Protein AF-A0A972CMW7-F1 (afdb_monomer)

Secondary structure (DSSP, 8-state):
-HHHHHHHHHHHHHHHHHHHHSPPPSSEEEEEEEEEETTEEEEEEEEEETTS-EEEEEE--EEEEEEEEPTT-TT-EEEEEEEE--EEEEEEPPPP---

Structure (mmCIF, N/CA/C/O backbone):
data_AF-A0A972CMW7-F1
#
_entry.id   AF-A0A972CMW7-F1
#
loop_
_atom_site.group_PDB
_atom_site.id
_atom_site.type_symbol
_atom_site.label_atom_id
_atom_site.label_alt_id
_atom_site.label_comp_id
_atom_site.labe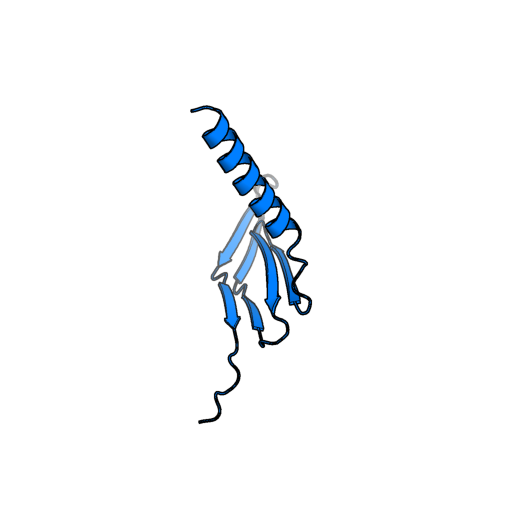l_asym_id
_atom_site.label_entity_id
_atom_site.label_seq_id
_atom_site.pdbx_PDB_ins_code
_atom_site.Cartn_x
_atom_site.Cartn_y
_atom_site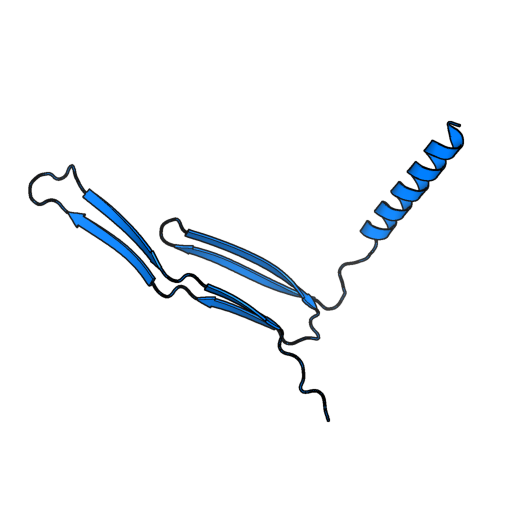.Cartn_z
_atom_site.occupancy
_atom_site.B_iso_or_equiv
_atom_site.auth_seq_id
_atom_site.auth_comp_id
_atom_site.auth_asym_id
_atom_site.auth_atom_id
_atom_site.pdbx_PDB_model_num
ATOM 1 N N . MET A 1 1 ? 50.829 -15.148 -2.118 1.00 63.16 1 MET A N 1
ATOM 2 C CA . MET A 1 1 ? 49.411 -15.281 -1.691 1.00 63.16 1 MET A CA 1
ATOM 3 C C . MET A 1 1 ? 48.700 -13.933 -1.490 1.00 63.16 1 MET A C 1
ATOM 5 O O . MET A 1 1 ? 47.518 -13.834 -1.791 1.00 63.16 1 MET A O 1
ATOM 9 N N . ILE A 1 2 ? 49.405 -12.882 -1.048 1.00 66.81 2 ILE A N 1
ATOM 10 C CA . ILE A 1 2 ? 48.837 -11.546 -0.762 1.00 66.81 2 ILE A CA 1
ATOM 11 C C . ILE A 1 2 ? 48.449 -10.763 -2.034 1.00 66.81 2 ILE A C 1
ATOM 13 O O . ILE A 1 2 ? 47.364 -10.192 -2.079 1.00 66.81 2 ILE A O 1
ATOM 17 N N . LEU A 1 3 ? 49.253 -10.821 -3.106 1.00 67.25 3 LEU A N 1
ATOM 18 C CA . LEU A 1 3 ? 48.948 -10.121 -4.369 1.00 67.25 3 LEU A CA 1
ATOM 19 C C . LEU A 1 3 ? 47.623 -10.562 -5.010 1.00 67.25 3 LEU A C 1
ATOM 21 O O . LEU A 1 3 ? 46.884 -9.729 -5.528 1.00 67.25 3 LEU A O 1
ATOM 25 N N . LYS A 1 4 ? 47.283 -11.857 -4.933 1.00 73.38 4 LYS A N 1
ATOM 26 C CA . LYS A 1 4 ? 46.002 -12.363 -5.451 1.00 73.38 4 LYS A CA 1
ATOM 27 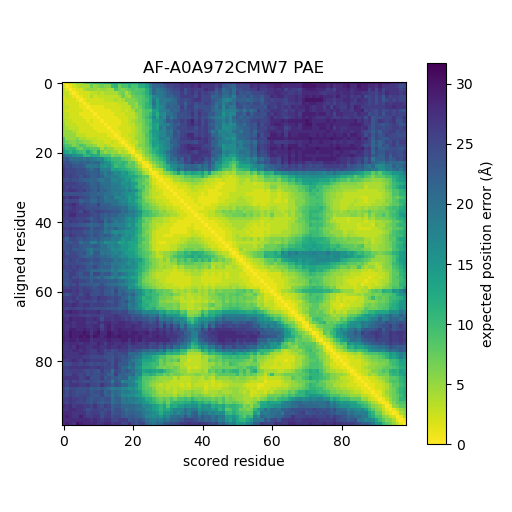C C . LYS A 1 4 ? 44.821 -11.750 -4.692 1.00 73.38 4 LYS A C 1
ATOM 29 O O . LYS A 1 4 ? 43.866 -11.312 -5.318 1.00 73.38 4 LYS A O 1
ATOM 34 N N . ARG A 1 5 ? 44.911 -11.635 -3.360 1.00 67.19 5 ARG A N 1
ATOM 35 C CA . ARG A 1 5 ? 43.857 -11.023 -2.527 1.00 67.19 5 ARG A CA 1
ATOM 36 C C . ARG A 1 5 ? 43.647 -9.543 -2.850 1.00 67.19 5 ARG A C 1
ATOM 38 O O . ARG A 1 5 ? 42.506 -9.102 -2.902 1.00 67.19 5 ARG A O 1
ATOM 45 N N . ILE A 1 6 ? 44.726 -8.808 -3.115 1.00 76.25 6 ILE A N 1
ATOM 46 C CA . ILE A 1 6 ? 44.656 -7.394 -3.510 1.00 76.25 6 ILE A CA 1
ATOM 47 C C . ILE A 1 6 ? 44.016 -7.252 -4.899 1.00 76.25 6 ILE A C 1
ATOM 49 O O . ILE A 1 6 ? 43.168 -6.388 -5.095 1.00 76.25 6 ILE A O 1
ATOM 53 N N . SER A 1 7 ? 44.354 -8.139 -5.838 1.00 82.69 7 SER A N 1
ATOM 54 C CA . SER A 1 7 ? 43.753 -8.163 -7.177 1.00 82.69 7 SER A CA 1
ATOM 55 C C . SER A 1 7 ? 42.245 -8.442 -7.144 1.00 82.69 7 SER A C 1
ATOM 57 O O . SER A 1 7 ? 41.485 -7.702 -7.765 1.00 82.69 7 SER A O 1
ATOM 59 N N . TYR A 1 8 ? 41.790 -9.430 -6.364 1.00 80.38 8 TYR A N 1
ATOM 60 C CA . TYR A 1 8 ? 40.356 -9.697 -6.191 1.00 80.38 8 TYR A CA 1
ATOM 61 C C . TYR A 1 8 ? 39.622 -8.521 -5.546 1.00 80.38 8 TYR A C 1
ATOM 63 O O . TYR A 1 8 ? 38.516 -8.182 -5.958 1.00 80.38 8 TYR A O 1
ATOM 71 N N . PHE A 1 9 ? 40.251 -7.871 -4.566 1.00 79.69 9 PHE A N 1
ATOM 72 C CA . PHE A 1 9 ? 39.680 -6.701 -3.911 1.00 79.69 9 PHE A CA 1
ATOM 73 C C . PHE A 1 9 ? 39.548 -5.510 -4.868 1.00 79.69 9 PHE A C 1
ATOM 75 O O . PHE A 1 9 ? 38.498 -4.879 -4.916 1.00 79.69 9 PHE A O 1
ATOM 82 N N . LEU A 1 10 ? 40.575 -5.237 -5.677 1.00 83.12 10 LEU A N 1
ATOM 83 C CA . LEU A 1 10 ? 40.538 -4.193 -6.704 1.00 83.12 10 LEU A CA 1
ATOM 84 C C . LEU A 1 10 ? 39.483 -4.480 -7.771 1.00 83.12 10 LEU A C 1
ATOM 86 O O . LEU A 1 10 ? 38.761 -3.569 -8.161 1.00 83.12 10 LEU A O 1
ATOM 90 N N . HIS A 1 11 ? 39.354 -5.733 -8.210 1.00 81.38 11 HIS A N 1
ATOM 91 C CA . HIS A 1 11 ? 38.333 -6.121 -9.180 1.00 81.38 11 HIS A CA 1
ATOM 92 C C . HIS A 1 11 ? 36.919 -5.943 -8.612 1.00 81.38 11 HIS A C 1
ATOM 94 O O . HIS A 1 11 ? 36.067 -5.335 -9.254 1.00 81.38 11 HIS A O 1
ATOM 100 N N . TRP A 1 12 ? 36.688 -6.396 -7.379 1.00 83.06 12 TRP A N 1
ATOM 101 C CA . TRP A 1 12 ? 35.426 -6.192 -6.667 1.00 83.06 12 TRP A CA 1
ATOM 102 C C . TRP A 1 12 ? 35.102 -4.701 -6.475 1.00 83.06 12 TRP A C 1
ATOM 104 O O . TRP A 1 12 ? 33.963 -4.271 -6.667 1.00 83.06 12 TRP A O 1
ATOM 114 N N . LEU A 1 13 ? 36.109 -3.889 -6.139 1.00 79.62 13 LEU A N 1
ATOM 115 C CA . LEU A 1 13 ? 35.956 -2.449 -5.950 1.00 79.62 13 LEU A CA 1
ATOM 116 C C . LEU A 1 13 ? 35.635 -1.740 -7.273 1.00 79.62 13 LEU A C 1
ATOM 118 O O . LEU A 1 13 ? 34.750 -0.888 -7.318 1.00 79.62 13 LEU A O 1
ATOM 122 N N . LEU A 1 14 ? 36.308 -2.119 -8.360 1.00 81.38 14 LEU A N 1
ATOM 123 C CA . LEU A 1 14 ? 36.041 -1.611 -9.706 1.00 81.38 14 LEU A CA 1
ATOM 124 C C . LEU A 1 14 ? 34.636 -1.991 -10.182 1.00 81.38 14 LEU A C 1
ATOM 126 O O . LEU A 1 14 ? 33.936 -1.145 -10.732 1.00 81.38 14 LEU A O 1
ATOM 130 N N . GLU A 1 15 ? 34.186 -3.213 -9.909 1.00 74.69 15 GLU A N 1
ATOM 131 C CA . GLU A 1 15 ? 32.833 -3.672 -10.228 1.00 74.69 15 GLU A CA 1
ATOM 132 C C . GLU A 1 15 ? 31.766 -2.901 -9.431 1.00 74.69 15 GLU A C 1
ATOM 134 O O . GLU A 1 15 ? 30.754 -2.462 -9.984 1.00 74.69 15 GLU A O 1
ATOM 139 N N . LYS A 1 16 ? 32.007 -2.641 -8.139 1.00 70.44 16 LYS A N 1
ATOM 140 C CA . LYS A 1 16 ? 31.162 -1.757 -7.320 1.00 70.44 16 LYS A CA 1
ATOM 141 C C . LYS A 1 16 ? 31.103 -0.344 -7.900 1.00 70.44 16 LYS A C 1
ATOM 143 O O . LYS A 1 16 ? 30.012 0.200 -8.045 1.00 70.44 16 LYS A O 1
ATOM 148 N N . LEU A 1 17 ? 32.242 0.232 -8.282 1.00 74.56 17 LEU A N 1
ATOM 149 C CA . LEU A 1 17 ? 32.310 1.574 -8.869 1.00 74.56 17 LEU A CA 1
ATOM 150 C C . LEU A 1 17 ? 31.628 1.654 -10.244 1.00 74.56 17 LEU A C 1
ATOM 152 O O . LEU A 1 17 ? 30.963 2.646 -10.536 1.00 74.56 17 LEU A O 1
ATOM 156 N N . GLN A 1 18 ? 31.733 0.613 -11.073 1.00 66.25 18 GLN A N 1
ATOM 157 C CA . GLN A 1 18 ? 31.004 0.519 -12.341 1.00 66.25 18 GLN A CA 1
ATOM 158 C C . GLN A 1 18 ? 29.490 0.407 -12.122 1.00 66.25 18 GLN A C 1
ATOM 160 O O . GLN A 1 18 ? 28.723 1.064 -12.824 1.00 66.25 18 GLN A O 1
ATOM 165 N N . ASN A 1 19 ? 29.053 -0.345 -11.110 1.00 59.69 19 ASN A N 1
ATOM 166 C CA . ASN A 1 19 ? 27.643 -0.426 -10.728 1.00 59.69 19 ASN A CA 1
ATOM 167 C C . ASN A 1 19 ? 27.095 0.903 -10.179 1.00 59.69 19 ASN A C 1
ATOM 169 O O . ASN A 1 19 ? 25.937 1.214 -10.431 1.00 59.69 19 ASN A O 1
ATOM 173 N N . LEU A 1 20 ? 27.918 1.721 -9.511 1.00 61.53 20 LEU A N 1
ATOM 174 C CA . LEU A 1 20 ? 27.548 3.092 -9.127 1.00 61.53 20 LEU A CA 1
ATOM 175 C C . LEU A 1 20 ? 27.464 4.057 -10.327 1.00 61.53 20 LEU A C 1
ATOM 177 O O . LEU A 1 20 ? 26.706 5.022 -10.278 1.00 61.53 20 LEU A O 1
ATOM 181 N N . LYS A 1 21 ? 28.226 3.809 -11.402 1.00 54.31 21 LYS A N 1
ATOM 182 C CA . LYS A 1 21 ? 28.201 4.599 -12.648 1.00 54.31 21 LYS A CA 1
ATOM 183 C C . LYS A 1 21 ? 27.122 4.163 -13.645 1.00 54.31 21 LYS A C 1
ATOM 185 O O . LYS A 1 21 ? 26.945 4.844 -14.657 1.00 54.31 21 LYS A O 1
ATOM 190 N N . ARG A 1 22 ? 26.386 3.072 -13.388 1.00 57.94 22 ARG A N 1
ATOM 191 C CA . ARG A 1 22 ? 25.160 2.742 -14.132 1.00 57.94 22 ARG A CA 1
ATOM 192 C C . ARG A 1 22 ? 24.132 3.830 -13.822 1.00 57.94 22 ARG A C 1
ATOM 194 O O . ARG A 1 22 ? 23.467 3.799 -12.793 1.00 57.94 22 ARG A O 1
ATOM 201 N N . GLY A 1 23 ? 24.098 4.850 -14.680 1.00 56.59 23 GLY A N 1
ATOM 202 C CA . GLY A 1 23 ? 23.210 5.998 -14.551 1.00 56.59 23 GLY A CA 1
ATOM 203 C C . GLY A 1 23 ? 21.761 5.564 -14.355 1.00 56.59 23 GLY A C 1
ATOM 204 O O . GLY A 1 23 ? 21.353 4.505 -14.835 1.00 56.59 23 GLY A O 1
ATOM 205 N N . ARG A 1 24 ? 20.990 6.392 -13.638 1.00 57.38 24 ARG A N 1
ATOM 206 C CA . ARG A 1 24 ? 19.549 6.180 -13.466 1.00 57.38 24 ARG A CA 1
ATOM 207 C C . ARG A 1 24 ? 18.932 5.876 -14.840 1.00 57.38 24 ARG A C 1
ATOM 209 O O . ARG A 1 24 ? 19.223 6.618 -15.783 1.00 57.38 24 ARG A O 1
ATOM 216 N N . PRO A 1 25 ? 18.139 4.803 -14.977 1.00 60.00 25 PRO A N 1
ATOM 217 C CA . PRO A 1 25 ? 17.509 4.470 -16.247 1.00 60.00 25 PRO A CA 1
ATOM 218 C C . PRO A 1 25 ? 16.755 5.694 -16.781 1.00 60.00 25 PRO A C 1
ATOM 220 O O . PRO A 1 25 ? 15.948 6.296 -16.070 1.00 60.00 25 PRO A O 1
ATOM 223 N N . LYS A 1 26 ? 17.087 6.096 -18.017 1.00 66.06 26 LYS A N 1
ATOM 224 C CA . LYS A 1 26 ? 16.694 7.380 -18.627 1.00 66.06 26 LYS A CA 1
ATOM 225 C C . LYS A 1 26 ? 15.184 7.539 -18.855 1.00 66.06 26 LYS A C 1
ATOM 227 O O . LYS A 1 26 ? 14.768 8.634 -19.206 1.00 66.06 26 LYS A O 1
ATOM 232 N N . ASN A 1 27 ? 14.384 6.495 -18.630 1.00 76.00 27 ASN A N 1
ATOM 233 C CA . ASN A 1 27 ? 12.938 6.521 -18.823 1.00 76.00 27 ASN A CA 1
ATOM 234 C C . ASN A 1 27 ? 12.235 5.731 -17.712 1.00 76.00 27 ASN A C 1
ATOM 236 O O . ASN A 1 27 ? 11.887 4.563 -17.875 1.00 76.00 27 ASN A O 1
ATOM 240 N N . THR A 1 28 ? 12.104 6.340 -16.533 1.00 81.00 28 THR A N 1
ATOM 241 C CA . THR A 1 28 ? 11.411 5.708 -15.405 1.00 81.00 28 THR A CA 1
ATOM 242 C C . THR A 1 28 ? 10.391 6.627 -14.773 1.00 81.00 28 THR A C 1
ATOM 244 O O . THR A 1 28 ? 10.609 7.831 -14.663 1.00 81.00 28 THR A O 1
ATOM 247 N N . LEU A 1 29 ? 9.293 6.024 -14.334 1.00 82.19 29 LEU A N 1
ATOM 248 C CA . LEU A 1 29 ? 8.269 6.644 -13.512 1.00 82.19 29 LEU A CA 1
ATOM 249 C C . LEU A 1 29 ? 8.521 6.301 -12.047 1.00 82.19 29 LEU A C 1
ATOM 251 O O . LEU A 1 29 ? 8.915 5.180 -11.715 1.00 82.19 29 LEU A O 1
ATOM 255 N N . LEU A 1 30 ? 8.311 7.288 -11.181 1.00 87.69 30 LEU A N 1
ATOM 256 C CA . LEU A 1 30 ? 8.372 7.126 -9.737 1.00 87.69 30 LEU A CA 1
ATOM 257 C C . LEU A 1 30 ? 6.954 7.226 -9.178 1.00 87.69 30 LEU A C 1
ATOM 259 O O . LEU A 1 30 ? 6.375 8.310 -9.172 1.00 87.69 30 LEU A O 1
ATOM 263 N N . ASP A 1 31 ? 6.446 6.122 -8.642 1.00 86.81 31 ASP A N 1
ATOM 264 C CA . ASP A 1 31 ? 5.187 6.124 -7.902 1.00 86.81 31 ASP A CA 1
ATOM 265 C C . ASP A 1 31 ? 5.490 6.195 -6.411 1.00 86.81 31 ASP A C 1
ATOM 267 O O . ASP A 1 31 ? 6.326 5.444 -5.895 1.00 86.81 31 ASP A O 1
ATOM 271 N N . THR A 1 32 ? 4.802 7.089 -5.705 1.00 92.31 32 THR A N 1
ATOM 272 C CA . THR A 1 32 ? 4.899 7.206 -4.248 1.00 92.31 32 THR A CA 1
ATOM 273 C C . THR A 1 32 ? 3.512 7.286 -3.626 1.00 92.31 32 THR A C 1
ATOM 275 O O . THR A 1 32 ? 2.709 8.134 -4.004 1.00 92.31 32 THR A O 1
ATOM 278 N N . VAL A 1 33 ? 3.246 6.439 -2.631 1.00 93.00 33 VAL A N 1
ATOM 279 C CA . VAL A 1 33 ? 2.050 6.500 -1.785 1.00 93.00 33 VAL A CA 1
ATOM 280 C C . VAL A 1 33 ? 2.482 6.628 -0.336 1.00 93.00 33 VAL A C 1
ATOM 282 O O . VAL A 1 33 ? 3.338 5.883 0.132 1.00 93.00 33 VAL A O 1
ATOM 285 N N . LYS A 1 34 ? 1.862 7.565 0.379 1.00 94.88 34 LYS A N 1
ATOM 286 C CA . LYS A 1 34 ? 1.968 7.698 1.830 1.00 94.88 34 LYS A CA 1
ATOM 287 C C . LYS A 1 34 ? 0.566 7.813 2.403 1.00 94.88 34 LYS A C 1
ATOM 289 O O . LYS A 1 34 ? -0.159 8.745 2.070 1.00 94.88 34 LYS A O 1
ATOM 294 N N . LEU A 1 35 ? 0.193 6.872 3.256 1.00 90.75 35 LEU A N 1
ATOM 295 C CA . LEU A 1 35 ? -1.104 6.828 3.914 1.00 90.75 35 LEU A CA 1
ATOM 296 C C . LEU A 1 35 ? -0.893 6.707 5.418 1.00 90.75 35 LEU A C 1
ATOM 298 O O . LEU A 1 35 ? -0.161 5.829 5.869 1.00 90.75 35 LEU A O 1
ATOM 302 N N . SER A 1 36 ? -1.560 7.565 6.185 1.00 92.25 36 SER A N 1
ATOM 303 C CA . SER A 1 36 ? -1.537 7.527 7.645 1.00 92.25 36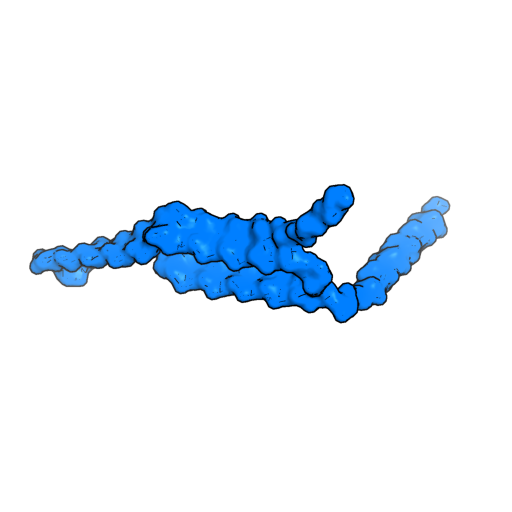 SER A CA 1
ATOM 304 C C . SER A 1 36 ? -2.955 7.663 8.192 1.00 92.25 36 SER A C 1
ATOM 306 O O . SER A 1 36 ? -3.529 8.746 8.113 1.00 92.25 36 SER A O 1
ATOM 308 N N . ILE A 1 37 ? -3.527 6.588 8.741 1.00 89.12 37 ILE A N 1
ATOM 309 C CA . ILE A 1 37 ? -4.902 6.567 9.271 1.00 89.12 37 ILE A CA 1
ATOM 310 C C . ILE A 1 37 ? -4.934 5.795 10.590 1.00 89.12 37 ILE A C 1
ATOM 312 O O . ILE A 1 37 ? -4.589 4.622 10.621 1.00 89.12 37 ILE A O 1
ATOM 316 N N . PHE A 1 38 ? -5.370 6.437 11.677 1.00 86.12 38 PHE A N 1
ATOM 317 C CA . PHE A 1 38 ? -5.570 5.801 12.991 1.00 86.12 38 PHE A CA 1
ATOM 318 C C . PHE A 1 38 ? -4.407 4.895 13.457 1.00 86.12 38 PHE A C 1
ATOM 320 O O . PHE A 1 38 ? -4.614 3.815 13.997 1.00 86.12 38 PHE A O 1
ATOM 327 N N . GLY A 1 39 ? -3.163 5.323 13.223 1.00 80.75 39 GLY A N 1
ATOM 328 C CA . GLY A 1 39 ? -1.956 4.561 13.572 1.00 80.75 39 GLY A CA 1
ATOM 329 C C . GLY A 1 39 ? -1.452 3.603 12.485 1.00 80.75 39 GLY A C 1
ATOM 330 O O . GLY A 1 39 ? -0.286 3.217 12.531 1.00 80.75 39 GLY A O 1
ATOM 331 N N . LEU A 1 40 ? -2.255 3.290 11.463 1.00 83.81 40 LEU A N 1
ATOM 332 C CA . LEU A 1 40 ? -1.782 2.627 10.248 1.00 83.81 40 LEU A CA 1
ATOM 333 C C . LEU A 1 40 ? -0.900 3.582 9.456 1.00 83.81 40 LEU A C 1
ATOM 335 O O . LEU A 1 40 ? -1.345 4.678 9.121 1.00 83.81 40 LEU A O 1
ATOM 339 N N . LYS A 1 41 ? 0.305 3.140 9.099 1.00 90.19 41 LYS A N 1
ATOM 340 C CA . LYS A 1 41 ? 1.189 3.833 8.161 1.00 90.19 41 LYS A CA 1
ATOM 341 C C . LYS A 1 41 ? 1.525 2.908 7.000 1.00 90.19 41 LYS A C 1
ATOM 343 O O . LYS A 1 41 ? 2.054 1.823 7.219 1.00 90.19 41 LYS A O 1
ATOM 348 N N . ILE A 1 42 ? 1.226 3.342 5.781 1.00 89.38 42 ILE A N 1
ATOM 349 C CA . ILE A 1 42 ? 1.610 2.656 4.546 1.00 89.38 42 ILE A CA 1
ATOM 350 C C . ILE A 1 42 ? 2.453 3.620 3.729 1.00 89.38 42 ILE A C 1
ATOM 352 O O . ILE A 1 42 ? 1.998 4.708 3.380 1.00 89.38 42 ILE A O 1
ATOM 356 N N . GLU A 1 43 ? 3.672 3.201 3.415 1.00 93.75 43 GLU A N 1
ATOM 357 C CA . GLU A 1 43 ? 4.567 3.918 2.518 1.00 93.75 43 GLU A CA 1
ATOM 358 C C . GLU A 1 43 ? 4.986 2.986 1.385 1.00 93.75 43 GLU A C 1
ATOM 360 O O . GLU A 1 43 ? 5.483 1.885 1.615 1.00 93.75 43 GLU A O 1
ATOM 365 N N . ILE A 1 44 ? 4.761 3.426 0.152 1.00 91.31 44 ILE A N 1
ATOM 366 C CA . ILE A 1 44 ? 5.145 2.716 -1.063 1.00 91.31 44 ILE A CA 1
ATOM 367 C C . ILE A 1 44 ? 5.950 3.703 -1.890 1.00 91.31 44 ILE A C 1
ATOM 369 O O . ILE A 1 44 ? 5.478 4.801 -2.164 1.00 91.31 44 ILE A O 1
ATOM 373 N N . ALA A 1 45 ? 7.152 3.315 -2.293 1.00 91.62 45 ALA A N 1
ATOM 374 C CA . ALA A 1 45 ? 7.958 4.049 -3.255 1.00 91.62 45 ALA A CA 1
ATOM 375 C C . ALA A 1 45 ? 8.522 3.041 -4.250 1.00 91.62 45 ALA A C 1
ATOM 377 O O . ALA A 1 45 ? 9.138 2.051 -3.850 1.00 91.62 45 ALA A O 1
ATOM 378 N N . ARG A 1 46 ? 8.292 3.263 -5.540 1.00 86.81 46 ARG A N 1
ATOM 379 C CA . ARG A 1 46 ? 8.762 2.353 -6.586 1.00 86.81 46 ARG A CA 1
ATOM 380 C C . ARG A 1 46 ? 9.152 3.117 -7.835 1.00 86.81 46 ARG A C 1
ATOM 382 O O . ARG A 1 46 ? 8.528 4.113 -8.183 1.00 86.81 46 ARG A O 1
ATOM 389 N N . GLN A 1 47 ? 10.177 2.608 -8.501 1.00 86.81 47 GLN A N 1
ATOM 390 C CA . GLN A 1 47 ? 10.672 3.123 -9.766 1.00 86.81 47 GLN A CA 1
ATOM 391 C C . GLN A 1 47 ? 10.426 2.061 -10.837 1.00 86.81 47 GLN A C 1
ATOM 393 O O . GLN A 1 47 ? 10.903 0.934 -10.702 1.00 86.81 47 GLN A O 1
ATOM 398 N N . LEU A 1 48 ? 9.661 2.406 -11.868 1.00 84.62 48 LEU A N 1
ATOM 399 C CA . LEU A 1 48 ? 9.236 1.490 -12.926 1.00 84.62 48 LEU A CA 1
ATOM 400 C C . LEU A 1 48 ? 9.654 2.024 -14.301 1.00 84.62 48 LEU A C 1
ATOM 402 O O . LEU A 1 48 ? 9.783 3.240 -14.452 1.00 84.62 48 LEU A O 1
ATOM 406 N N . PRO A 1 49 ? 9.883 1.159 -15.305 1.00 84.06 49 PRO A N 1
ATOM 407 C CA . PRO A 1 49 ? 10.072 1.599 -16.686 1.00 84.06 49 PRO A CA 1
ATOM 408 C C . PRO A 1 49 ? 8.864 2.415 -17.166 1.00 84.06 49 PRO A C 1
ATOM 410 O O . PRO A 1 49 ? 7.728 2.021 -16.926 1.00 84.06 49 PRO A O 1
ATOM 413 N N . ALA A 1 50 ? 9.097 3.540 -17.845 1.00 78.25 50 ALA A N 1
ATOM 414 C CA . ALA A 1 50 ? 8.010 4.390 -18.346 1.00 78.25 50 ALA A CA 1
ATOM 415 C C . ALA A 1 50 ? 7.227 3.758 -19.515 1.00 78.25 50 ALA A C 1
ATOM 417 O O . ALA A 1 50 ? 6.114 4.183 -19.809 1.00 78.25 50 ALA A O 1
ATOM 418 N N . ASP A 1 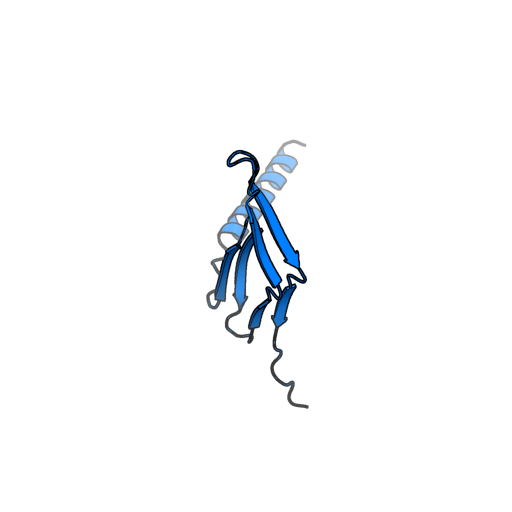51 ? 7.802 2.739 -20.157 1.00 78.31 51 ASP A N 1
ATOM 419 C CA . ASP A 1 51 ? 7.277 2.133 -21.386 1.00 78.31 51 ASP A CA 1
ATOM 420 C C . ASP A 1 51 ? 6.213 1.051 -21.123 1.00 78.31 51 ASP A C 1
ATOM 422 O O . ASP A 1 51 ? 5.627 0.520 -22.059 1.00 78.31 51 ASP A O 1
ATOM 426 N N . SER A 1 52 ? 5.962 0.693 -19.859 1.00 72.75 52 SER A N 1
ATOM 427 C CA . SER A 1 52 ? 4.956 -0.303 -19.486 1.00 72.75 52 SER A CA 1
ATOM 428 C C . SER A 1 52 ? 3.836 0.369 -18.688 1.00 72.75 52 SER A C 1
ATOM 430 O O . SER A 1 52 ? 4.115 1.068 -17.713 1.00 72.75 52 SER A O 1
ATOM 432 N N . PRO A 1 53 ? 2.557 0.157 -19.036 1.00 79.25 53 PRO A N 1
ATOM 433 C CA . PRO A 1 53 ? 1.461 0.657 -18.226 1.00 79.25 53 PRO A CA 1
ATOM 434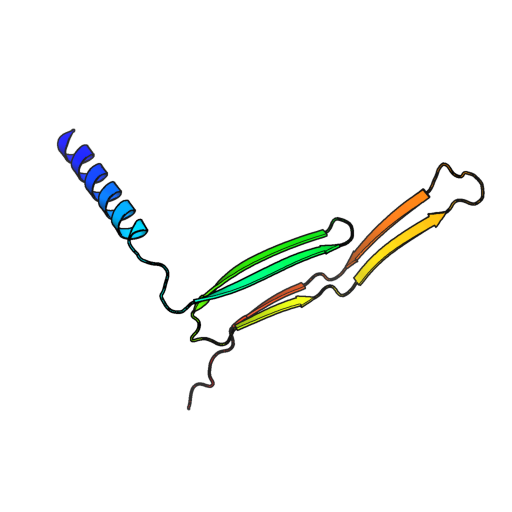 C C . PRO A 1 53 ? 1.429 -0.082 -16.880 1.00 79.25 53 PRO A C 1
ATOM 436 O O . PRO A 1 53 ? 1.451 -1.312 -16.805 1.00 79.25 53 PRO A O 1
ATOM 439 N N . HIS A 1 54 ? 1.380 0.675 -15.790 1.00 79.75 54 HIS A N 1
ATOM 440 C CA . HIS A 1 54 ? 1.416 0.144 -14.432 1.00 79.75 54 HIS A CA 1
ATOM 441 C C . HIS A 1 54 ? 0.308 0.763 -13.589 1.00 79.75 54 HIS A C 1
ATOM 443 O O . HIS A 1 54 ? 0.058 1.962 -13.663 1.00 79.75 54 HIS A O 1
ATOM 449 N N . GLU A 1 55 ? -0.328 -0.056 -12.754 1.00 85.12 55 GLU A N 1
ATOM 450 C CA . GLU A 1 55 ? -1.351 0.395 -11.815 1.00 85.12 55 GLU A CA 1
ATOM 451 C C . GLU A 1 55 ? -0.895 0.129 -10.371 1.00 85.12 55 GLU A C 1
ATOM 453 O O . GLU A 1 55 ? -0.306 -0.916 -10.055 1.00 85.12 55 GLU A O 1
ATOM 458 N N . LEU A 1 56 ? -1.094 1.120 -9.499 1.00 88.12 56 LEU A N 1
ATOM 459 C CA . LEU A 1 56 ? -0.947 0.993 -8.051 1.00 88.12 56 LEU A CA 1
ATOM 460 C C . LEU A 1 56 ? -2.300 1.250 -7.412 1.00 88.12 56 LEU A C 1
ATOM 462 O O . LEU A 1 56 ? -2.828 2.356 -7.518 1.00 88.12 56 LEU A O 1
ATOM 466 N N . THR A 1 57 ? -2.814 0.261 -6.693 1.00 90.56 57 THR A N 1
ATOM 467 C CA . THR A 1 57 ? -4.090 0.391 -5.997 1.00 90.56 57 THR A CA 1
ATOM 468 C C . THR A 1 57 ? -3.874 0.150 -4.513 1.00 90.56 57 THR A C 1
ATOM 470 O O . THR A 1 57 ? -3.361 -0.892 -4.102 1.00 90.56 57 THR A O 1
ATOM 473 N N . VAL A 1 58 ? -4.284 1.120 -3.698 1.00 89.44 58 VAL A N 1
ATOM 474 C CA . VAL A 1 58 ? -4.368 0.977 -2.243 1.00 89.44 58 VAL A CA 1
ATOM 475 C C . VAL A 1 58 ? -5.835 1.062 -1.863 1.00 89.44 58 VAL A C 1
ATOM 477 O O . VAL A 1 58 ? -6.474 2.090 -2.067 1.00 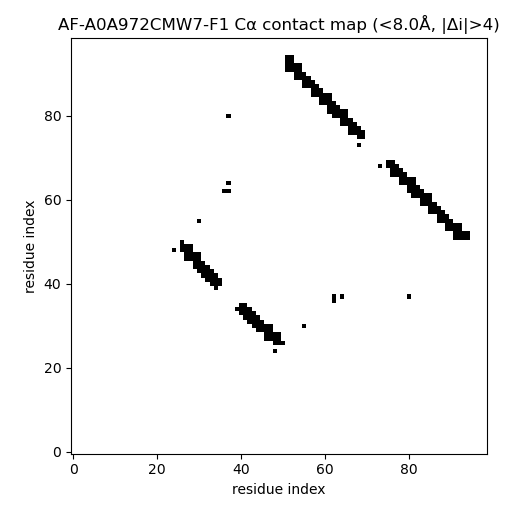89.44 58 VAL A O 1
ATOM 480 N N . VAL A 1 59 ? -6.370 -0.032 -1.332 1.00 89.12 59 VAL A N 1
ATOM 481 C CA . VAL A 1 59 ? -7.765 -0.135 -0.908 1.00 89.12 59 VAL A CA 1
ATOM 482 C C . VAL A 1 59 ? -7.799 -0.229 0.609 1.00 89.12 59 VAL A C 1
ATOM 484 O O . VAL A 1 59 ? -7.159 -1.096 1.207 1.00 89.12 59 VAL A O 1
ATOM 487 N N . VAL A 1 60 ? -8.578 0.654 1.232 1.00 87.81 60 VAL A N 1
ATOM 488 C CA . VAL A 1 60 ? -8.817 0.672 2.680 1.00 87.81 60 VAL A CA 1
ATOM 489 C C . VAL A 1 60 ? -10.325 0.554 2.911 1.00 87.81 60 VAL A C 1
ATOM 491 O O . VAL A 1 60 ? -11.002 1.570 3.043 1.00 87.81 60 VAL A O 1
ATOM 494 N N . PRO A 1 61 ? -10.884 -0.669 2.902 1.00 75.56 61 PRO A N 1
ATOM 495 C CA . PRO A 1 61 ? -12.331 -0.873 2.928 1.00 75.56 61 PRO A CA 1
ATOM 496 C C . PRO A 1 61 ? -12.999 -0.400 4.216 1.00 75.56 61 PRO A C 1
ATOM 498 O O . PRO A 1 61 ? -14.130 0.074 4.177 1.00 75.56 61 PRO A O 1
ATOM 501 N N . ARG A 1 62 ? -12.324 -0.530 5.366 1.00 84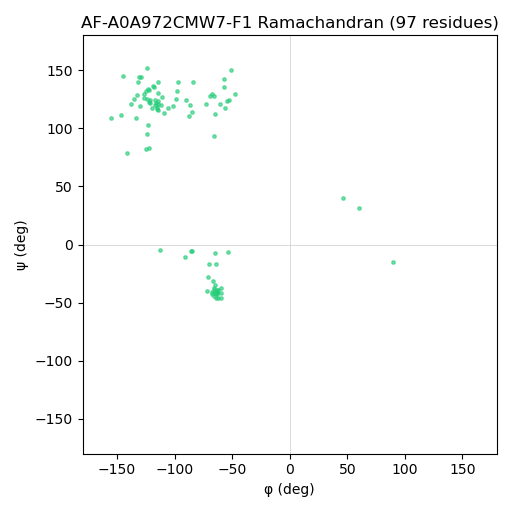.69 62 ARG A N 1
ATOM 502 C CA . ARG A 1 62 ? -12.872 -0.082 6.647 1.00 84.69 6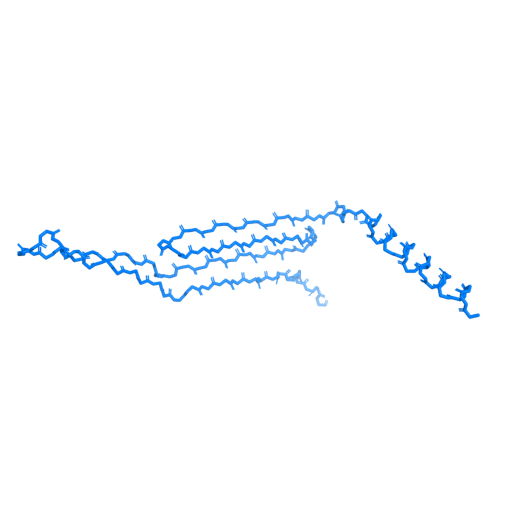2 ARG A CA 1
ATOM 503 C C . ARG A 1 62 ? -11.768 0.430 7.559 1.00 84.69 62 ARG A C 1
ATOM 505 O O . ARG A 1 62 ? -10.949 -0.349 8.041 1.00 84.69 62 ARG A O 1
ATOM 512 N N . ALA A 1 63 ? -11.784 1.735 7.801 1.00 88.19 63 ALA A N 1
ATOM 513 C CA . ALA A 1 63 ? -11.012 2.385 8.847 1.00 88.19 63 ALA A CA 1
ATOM 514 C C . ALA A 1 63 ? -11.986 3.151 9.743 1.00 88.19 63 ALA A C 1
ATOM 516 O O . ALA A 1 63 ? -12.499 4.200 9.363 1.00 88.19 63 ALA A O 1
ATOM 517 N N . GLU A 1 64 ? -12.279 2.593 10.912 1.00 86.31 64 GLU A N 1
ATOM 518 C CA . GLU A 1 64 ? -13.205 3.166 11.882 1.00 86.31 64 GLU A CA 1
ATOM 519 C C . GLU A 1 64 ? -12.471 3.572 13.150 1.00 86.31 64 GLU A C 1
ATOM 521 O O . GLU A 1 64 ? -11.621 2.843 13.659 1.00 86.31 64 GLU A O 1
ATOM 526 N N . PHE A 1 65 ? -12.872 4.716 13.688 1.00 85.62 65 PHE A N 1
ATOM 527 C CA . PHE A 1 65 ? -12.511 5.151 15.023 1.00 85.62 65 PHE A CA 1
ATOM 528 C C . PHE A 1 65 ? -13.785 5.245 15.852 1.00 85.62 65 PHE A C 1
ATOM 530 O O . PHE A 1 65 ? -14.724 5.953 15.484 1.00 85.62 65 PHE A O 1
ATOM 537 N N . ARG A 1 66 ? -13.834 4.501 16.953 1.00 86.31 66 ARG A N 1
ATOM 538 C CA . ARG A 1 66 ? -14.978 4.441 17.858 1.00 86.31 66 ARG A CA 1
ATOM 539 C C . ARG A 1 66 ? -14.551 4.974 19.213 1.00 86.31 66 ARG A C 1
ATOM 541 O O . ARG A 1 66 ? -13.620 4.457 19.817 1.00 86.31 66 ARG A O 1
ATOM 548 N N . ASN A 1 67 ? -15.266 5.979 19.700 1.00 82.31 67 ASN A N 1
ATOM 549 C CA . ASN A 1 67 ? -15.113 6.481 21.058 1.00 82.31 67 ASN A CA 1
ATOM 550 C C . ASN A 1 67 ? -16.398 6.214 21.833 1.00 82.31 67 ASN A C 1
ATOM 552 O O . ASN A 1 67 ? -17.465 6.679 21.435 1.00 82.31 67 ASN A O 1
ATOM 556 N N . GLN A 1 68 ? -16.291 5.506 22.956 1.00 75.81 68 GLN A N 1
ATOM 557 C CA . GLN A 1 68 ? -17.368 5.430 23.939 1.00 75.81 68 GLN A CA 1
ATOM 558 C C . GLN A 1 68 ? -17.053 6.361 25.110 1.00 75.81 68 GLN A C 1
ATOM 560 O O . GLN A 1 68 ? -16.040 6.204 25.796 1.00 75.81 68 GLN A O 1
ATOM 565 N N . LEU A 1 69 ? -17.933 7.340 25.324 1.00 68.50 69 LEU A N 1
ATOM 566 C CA . LEU A 1 69 ? -17.925 8.202 26.501 1.00 68.50 69 LEU A CA 1
ATOM 567 C C . LEU A 1 69 ? -18.732 7.518 27.611 1.00 68.50 69 LEU A C 1
ATOM 569 O O . LEU A 1 69 ? -19.915 7.230 27.440 1.00 68.50 69 LEU A O 1
ATOM 573 N N . SER A 1 70 ? -18.086 7.240 28.742 1.00 62.09 70 SER A N 1
ATOM 574 C CA . SER A 1 70 ? -18.763 6.775 29.954 1.00 62.09 70 SER A CA 1
ATOM 575 C C . SER A 1 70 ? -19.534 7.936 30.590 1.00 62.09 70 SER A C 1
ATOM 577 O O . SER A 1 70 ? -18.927 8.929 30.985 1.00 62.09 70 SER A O 1
ATOM 579 N N . ASN A 1 71 ? -20.856 7.799 30.735 1.00 65.06 71 ASN A N 1
ATOM 580 C CA . ASN A 1 71 ? -21.716 8.810 31.368 1.00 65.06 71 ASN A CA 1
ATOM 581 C C . ASN A 1 71 ? -21.409 9.051 32.860 1.00 65.06 71 ASN A C 1
ATOM 583 O O . ASN A 1 71 ? -21.821 10.077 33.389 1.00 65.06 71 ASN A O 1
ATOM 587 N N . ASN A 1 72 ? -20.688 8.146 33.534 1.00 63.06 72 ASN A N 1
ATOM 588 C CA . ASN A 1 72 ? -20.490 8.213 34.989 1.00 63.06 72 ASN A CA 1
ATOM 589 C C . ASN A 1 72 ? -19.052 8.495 35.433 1.00 63.06 72 ASN A C 1
ATOM 591 O O . ASN A 1 72 ? -18.821 8.679 36.619 1.00 63.06 72 ASN A O 1
ATOM 595 N N . ASP A 1 73 ? -18.096 8.568 34.508 1.00 57.12 73 ASP A N 1
ATOM 596 C CA . ASP A 1 73 ? -16.723 8.958 34.817 1.00 57.12 73 ASP A CA 1
ATOM 597 C C . ASP A 1 73 ? -16.075 9.535 33.558 1.00 57.12 73 ASP A C 1
ATOM 599 O O . ASP A 1 73 ? -15.679 8.794 32.655 1.00 57.12 73 ASP A O 1
ATOM 603 N N . PHE A 1 74 ? -15.855 10.854 33.541 1.00 57.53 74 PHE A N 1
ATOM 604 C CA . PHE A 1 74 ? -15.023 11.552 32.543 1.00 57.53 74 PHE A CA 1
ATOM 605 C C . PHE A 1 74 ? -13.598 10.966 32.407 1.00 57.53 74 PHE A C 1
ATOM 607 O O . PHE A 1 74 ? -12.831 11.385 31.546 1.00 57.53 74 PHE A O 1
ATOM 614 N N . LYS A 1 75 ? -13.220 10.004 33.261 1.00 58.22 75 LYS A N 1
ATOM 615 C CA . LYS A 1 75 ? -11.903 9.363 33.318 1.00 58.22 75 LYS A CA 1
ATOM 616 C C . LYS A 1 75 ? -11.753 8.095 32.473 1.00 58.22 75 LYS A C 1
ATOM 618 O O . LYS A 1 75 ? -10.626 7.631 32.330 1.00 58.22 75 LYS A O 1
ATOM 623 N N . LYS A 1 76 ? -12.826 7.516 31.920 1.00 55.09 76 LYS A N 1
ATOM 624 C CA . LYS A 1 76 ? -12.732 6.297 31.092 1.00 55.09 76 LYS A CA 1
ATOM 625 C C . LYS A 1 76 ? -13.372 6.498 29.722 1.00 55.09 76 LYS A C 1
ATOM 627 O O . LYS A 1 76 ? -14.507 6.098 29.482 1.00 55.09 76 LYS A O 1
ATOM 632 N N . THR A 1 77 ? -12.616 7.106 28.816 1.00 62.28 77 THR A N 1
ATOM 633 C CA . THR A 1 77 ? -12.852 7.010 27.371 1.00 62.28 77 THR A CA 1
ATOM 634 C C . THR A 1 77 ? -12.182 5.751 26.838 1.00 62.28 77 THR A C 1
ATOM 636 O O . THR A 1 77 ? -10.955 5.658 26.849 1.00 62.28 77 THR A O 1
ATOM 639 N N . ASN A 1 78 ? -12.980 4.796 26.358 1.00 71.19 78 ASN A N 1
ATOM 640 C CA . ASN A 1 78 ? -12.475 3.678 25.564 1.00 71.19 78 ASN A CA 1
ATOM 641 C C . ASN A 1 78 ? -12.452 4.122 24.098 1.00 71.19 78 ASN A C 1
ATOM 643 O O . ASN A 1 78 ? -13.509 4.345 23.501 1.00 71.19 78 ASN A O 1
ATOM 647 N N . ALA A 1 79 ? -11.245 4.290 23.558 1.00 80.31 79 ALA A N 1
ATOM 648 C CA . ALA A 1 79 ? -11.007 4.560 22.147 1.00 80.31 79 ALA A CA 1
ATOM 649 C C . ALA A 1 79 ? -10.626 3.251 21.450 1.00 80.31 79 ALA A C 1
ATOM 651 O O . ALA A 1 79 ? -9.694 2.567 21.873 1.00 80.31 79 ALA A O 1
ATOM 652 N N . GLU A 1 80 ? -11.344 2.905 20.390 1.00 84.94 80 GLU A N 1
ATOM 653 C CA . GLU A 1 80 ? -11.126 1.702 19.597 1.00 84.94 80 GLU A CA 1
ATOM 654 C C . GLU A 1 80 ? -10.879 2.091 18.135 1.00 84.94 80 GLU A C 1
ATOM 656 O O . GLU A 1 80 ? -11.589 2.915 17.555 1.00 84.94 80 GLU A O 1
ATOM 661 N N . VAL A 1 81 ? -9.857 1.487 17.532 1.00 85.88 81 VAL A N 1
ATOM 662 C CA . VAL A 1 81 ? -9.548 1.622 16.109 1.00 85.88 81 VAL A CA 1
ATOM 663 C C . VAL A 1 81 ? -9.811 0.277 15.442 1.00 85.88 81 VAL A C 1
ATOM 665 O O . VAL A 1 81 ? -9.163 -0.712 15.777 1.00 85.88 81 VAL A O 1
ATOM 668 N N . LEU A 1 82 ? -10.724 0.245 14.470 1.00 86.94 82 LEU A N 1
ATOM 669 C CA . LEU A 1 82 ? -10.945 -0.915 13.607 1.00 86.94 82 LEU A CA 1
ATOM 670 C C . LEU A 1 82 ? -10.363 -0.648 12.222 1.00 86.94 82 LEU A C 1
ATOM 672 O O . LEU A 1 82 ? -10.836 0.219 11.490 1.00 86.94 82 LEU A O 1
ATOM 676 N N . LEU A 1 83 ? -9.383 -1.458 11.839 1.00 86.75 83 LEU A N 1
ATOM 677 C CA . LEU A 1 83 ? -8.835 -1.501 10.490 1.00 86.75 83 LEU A CA 1
ATOM 678 C C . LEU A 1 83 ? -9.142 -2.878 9.905 1.00 86.75 83 LEU A C 1
ATOM 680 O O . LEU A 1 83 ? -8.676 -3.882 10.439 1.00 86.75 83 LEU A O 1
ATOM 684 N N . ASN A 1 84 ? -9.929 -2.946 8.831 1.00 82.75 84 ASN A N 1
ATOM 685 C CA . ASN A 1 84 ? -10.268 -4.215 8.188 1.00 82.75 84 ASN A CA 1
ATOM 686 C C . ASN A 1 84 ? -10.020 -4.176 6.676 1.00 82.75 84 ASN A C 1
ATOM 688 O O . ASN A 1 84 ? -10.253 -3.163 6.012 1.00 82.75 84 ASN A O 1
ATOM 692 N N . SER A 1 85 ? -9.577 -5.322 6.154 1.00 82.50 85 SER A N 1
ATOM 693 C CA . SER A 1 85 ? -9.446 -5.621 4.725 1.00 82.50 85 SER A CA 1
ATOM 694 C C . SER A 1 85 ? -8.499 -4.697 3.941 1.00 82.50 85 SER A C 1
ATOM 696 O O . SER A 1 85 ? -8.705 -4.462 2.753 1.00 82.50 85 SER A O 1
ATOM 698 N N . ILE A 1 86 ? -7.442 -4.179 4.576 1.00 84.81 86 ILE A N 1
ATOM 699 C CA . ILE A 1 86 ? -6.434 -3.346 3.900 1.00 84.81 86 ILE A CA 1
ATOM 700 C C . ILE A 1 86 ? -5.766 -4.158 2.782 1.00 84.81 86 ILE A C 1
ATOM 702 O O . ILE A 1 86 ? -5.150 -5.187 3.048 1.00 84.81 86 ILE A O 1
ATOM 706 N N . THR A 1 87 ? -5.865 -3.679 1.541 1.00 88.75 87 THR A N 1
ATOM 707 C CA . THR A 1 87 ? -5.304 -4.350 0.362 1.00 88.75 87 THR A CA 1
ATOM 708 C C . THR A 1 87 ? -4.381 -3.405 -0.391 1.00 88.75 87 THR A C 1
ATOM 710 O O . THR A 1 87 ? -4.742 -2.266 -0.683 1.00 88.75 87 THR A O 1
ATOM 713 N N . ILE A 1 88 ? -3.191 -3.888 -0.735 1.00 86.62 88 ILE A N 1
ATOM 714 C CA . ILE A 1 88 ? -2.245 -3.190 -1.604 1.00 86.62 88 ILE A CA 1
ATOM 715 C C . ILE A 1 88 ? -2.015 -4.091 -2.811 1.00 86.62 88 ILE A C 1
ATOM 717 O O . ILE A 1 88 ? -1.530 -5.211 -2.657 1.00 86.62 88 ILE A O 1
ATOM 721 N N . ALA A 1 89 ? -2.374 -3.611 -3.998 1.00 88.12 89 ALA A N 1
ATOM 722 C CA . ALA A 1 89 ? -2.245 -4.358 -5.240 1.00 88.12 89 ALA A CA 1
ATOM 723 C C . ALA A 1 89 ? -1.312 -3.639 -6.216 1.00 88.12 89 ALA A C 1
ATOM 725 O O . ALA A 1 89 ? -1.386 -2.425 -6.418 1.00 88.12 89 ALA A O 1
ATOM 726 N N . HIS A 1 90 ? -0.436 -4.427 -6.836 1.00 85.19 90 HIS A N 1
ATOM 727 C CA . HIS A 1 90 ? 0.388 -4.005 -7.956 1.00 85.19 90 HIS A CA 1
ATOM 728 C C . HIS A 1 90 ? -0.015 -4.819 -9.180 1.00 85.19 90 HIS A C 1
ATOM 730 O O . HIS A 1 90 ? 0.130 -6.041 -9.190 1.00 85.19 90 HIS A O 1
ATOM 736 N N . SER A 1 91 ? -0.496 -4.125 -10.208 1.00 83.06 91 SER A N 1
ATOM 737 C CA . SER A 1 91 ? -0.988 -4.747 -11.432 1.00 83.06 91 SER A CA 1
ATOM 738 C C . SER A 1 91 ? -0.242 -4.170 -12.636 1.00 83.06 91 SER A C 1
ATOM 740 O O . SER A 1 91 ? -0.597 -3.094 -13.122 1.00 83.06 91 SER A O 1
ATOM 742 N N . PRO A 1 92 ? 0.828 -4.833 -13.113 1.00 77.56 92 PRO A N 1
ATOM 743 C CA . PRO A 1 92 ? 1.418 -4.489 -14.398 1.00 77.56 92 PRO A CA 1
ATOM 744 C C . PRO A 1 92 ? 0.405 -4.808 -15.499 1.00 77.56 92 PRO A C 1
ATOM 746 O O . PRO A 1 92 ? -0.135 -5.915 -15.555 1.00 77.56 92 PRO A O 1
ATOM 749 N N . ARG A 1 93 ? 0.124 -3.836 -16.366 1.00 72.12 93 ARG A N 1
ATOM 750 C CA . ARG A 1 93 ? -0.670 -4.070 -17.569 1.00 72.12 93 ARG A CA 1
ATOM 751 C C . ARG A 1 93 ? 0.302 -4.442 -18.681 1.00 72.12 93 ARG A C 1
ATOM 753 O O . ARG A 1 93 ? 1.250 -3.715 -18.951 1.00 72.12 93 ARG A O 1
ATOM 760 N N . PHE A 1 94 ? 0.084 -5.591 -19.304 1.00 69.31 94 PHE A N 1
ATOM 761 C CA . PHE A 1 94 ? 0.803 -5.946 -20.522 1.00 69.31 94 PHE A CA 1
ATOM 762 C C . PHE A 1 94 ? 0.081 -5.313 -21.706 1.00 69.31 94 PHE A C 1
ATOM 764 O O . PHE A 1 94 ? -1.153 -5.310 -21.738 1.00 69.31 94 PHE A O 1
ATOM 771 N N . GLU A 1 95 ? 0.832 -4.792 -22.675 1.00 67.12 95 GLU A N 1
ATOM 772 C CA . GLU A 1 95 ? 0.234 -4.471 -23.968 1.00 67.12 95 GLU A CA 1
ATOM 773 C C . GLU A 1 95 ? -0.412 -5.736 -24.555 1.00 67.12 95 GLU A C 1
ATOM 775 O O . GLU A 1 95 ? 0.123 -6.841 -24.368 1.00 67.12 95 GLU A O 1
ATOM 780 N N . PRO A 1 96 ? -1.569 -5.619 -25.232 1.00 65.00 96 PRO A N 1
ATOM 781 C CA . PRO A 1 96 ? -2.147 -6.751 -25.933 1.00 65.00 96 PRO A CA 1
ATOM 782 C C . PRO A 1 96 ? -1.106 -7.272 -26.925 1.00 65.00 96 PRO A C 1
ATOM 784 O O . PRO A 1 96 ? -0.666 -6.557 -27.823 1.00 65.00 96 PRO A O 1
ATOM 787 N N . ARG A 1 97 ? -0.672 -8.521 -26.739 1.00 63.41 97 ARG A N 1
ATOM 788 C CA . ARG A 1 97 ? 0.199 -9.185 -27.706 1.00 63.41 97 ARG A CA 1
ATOM 789 C C . ARG A 1 97 ? -0.635 -9.326 -28.982 1.00 63.41 97 ARG A C 1
ATOM 791 O O . ARG A 1 97 ? -1.637 -10.039 -28.945 1.00 63.41 97 ARG A O 1
ATOM 798 N N . ASN A 1 98 ? -0.282 -8.611 -30.053 1.00 59.91 98 ASN A N 1
ATOM 799 C CA . ASN A 1 98 ? -0.905 -8.844 -31.357 1.00 59.91 98 ASN A CA 1
ATOM 800 C C . ASN A 1 98 ? -0.746 -10.344 -31.679 1.00 59.91 98 ASN A C 1
ATOM 802 O O . ASN A 1 98 ? 0.384 -10.834 -31.572 1.00 59.91 98 ASN A O 1
ATOM 806 N N . PRO A 1 99 ? -1.849 -11.069 -31.943 1.00 64.06 99 PRO A N 1
ATOM 807 C CA . PRO A 1 99 ? -1.808 -12.500 -32.222 1.00 64.06 99 PRO A CA 1
ATOM 808 C C . PRO A 1 99 ? -1.036 -12.816 -33.505 1.00 64.06 99 PRO A C 1
ATOM 810 O O . PRO A 1 99 ? -1.044 -11.973 -34.432 1.00 64.06 99 PRO A O 1
#

Mean predicted aligned error: 13.97 Å

pLDDT: mean 77.66, std 11.1, range [54.31, 94.88]

Radius of gyration: 25.47 Å; Cα contacts (8 Å, |Δi|>4): 114; chains: 1; bounding box: 71×27×67 Å

Nearest PDB structures (foldseek):
  9b8p-assembly1_H  TM=3.904E-01  e=8.243E+00  Rattus norvegicus

Sequence (99 aa):
MILKRISYFLHWLLEKLQNLKRGRPKNTLLDTVKLSIFGLKIEIARQLPADSPHELTVVVPRAEFRNQLSNNDFKKTNAEVLLNSITIAHSPRFEPRNP

Solvent-accessible surface area (backbone atoms only — not comparable to full-atom values): 6385 Å² total; per-residue (Å²): 120,67,67,60,54,52,52,54,50,51,51,53,49,51,51,51,53,52,60,70,62,58,65,78,71,94,55,58,42,77,52,75,47,78,47,79,55,96,86,47,73,49,77,47,78,48,78,42,62,59,90,51,57,71,46,80,46,79,46,72,78,38,79,47,78,47,76,48,79,46,93,87,42,96,84,50,68,54,74,47,76,48,78,41,76,73,42,80,47,81,48,76,48,74,78,83,74,82,130

Foldseek 3Di:
DVVVVVVVVVVVVVVVVVVVVPDDPPAWDWDWDWDDAPNDTDTDIDIGGNVWDKDKDWDFPDWDWDWDDDPPDNPDIDIDTDGPDTDIDIDTDDDPDDD